Protein AF-A0A9D7FG06-F1 (afdb_monomer_lite)

Sequence (49 aa):
MNTNALYITHQEIADELHTHREVISRLLRTMEEKKMVLLGRHTVELLVD

pLDDT: mean 87.42, std 11.73, range [40.22, 95.5]

Secondary structure (DSSP, 8-state):
----EE---HHHHHHHTTS-HHHHHHHHHHHHHTTSEEEETTEEEE---

Foldseek 3Di:
DDPQKDQAALVRVCVVVVHDSVVSVVVLVVCVVVVQWDDDDSMIGGPDD

Radius of gyration: 10.72 Å; chains: 1; bounding box: 32×18×24 Å

Structure (mmCIF, N/CA/C/O backbone):
data_AF-A0A9D7FG06-F1
#
_entry.id   AF-A0A9D7FG06-F1
#
loop_
_atom_site.group_PDB
_atom_site.id
_atom_site.type_symbol
_atom_site.label_atom_id
_atom_site.label_alt_id
_atom_site.label_comp_id
_atom_site.label_asym_id
_atom_site.label_entity_id
_atom_site.label_seq_id
_atom_site.pdbx_PDB_ins_code
_atom_site.Cartn_x
_atom_site.Cartn_y
_atom_site.Cartn_z
_atom_site.occupancy
_atom_site.B_iso_or_equiv
_atom_site.auth_seq_id
_atom_site.auth_comp_id
_atom_site.auth_asym_id
_atom_site.auth_atom_id
_atom_site.pdbx_PDB_model_num
ATOM 1 N N . MET A 1 1 ? -21.792 -1.079 -4.599 1.00 40.22 1 MET A N 1
ATOM 2 C CA . MET A 1 1 ? -20.748 -1.975 -4.065 1.00 40.22 1 MET A CA 1
ATOM 3 C C . MET A 1 1 ? -19.458 -1.175 -4.087 1.00 40.22 1 MET A C 1
ATOM 5 O O . MET A 1 1 ? -18.928 -0.967 -5.168 1.00 40.22 1 MET A O 1
ATOM 9 N N . ASN A 1 2 ? -19.037 -0.613 -2.952 1.00 49.19 2 ASN A N 1
ATOM 10 C CA . ASN A 1 2 ? -17.766 0.110 -2.879 1.00 49.19 2 ASN A CA 1
ATOM 11 C C . ASN A 1 2 ? -16.655 -0.917 -2.692 1.00 49.19 2 ASN A C 1
ATOM 13 O O . ASN A 1 2 ? -16.467 -1.443 -1.598 1.00 49.19 2 ASN A O 1
ATOM 17 N N . THR A 1 3 ? -15.964 -1.245 -3.776 1.00 57.69 3 THR A N 1
ATOM 18 C CA . THR A 1 3 ? -14.766 -2.074 -3.702 1.00 57.69 3 THR A CA 1
ATOM 19 C C . THR A 1 3 ? -13.607 -1.172 -3.294 1.00 57.69 3 THR A C 1
ATOM 21 O O . THR A 1 3 ? -12.999 -0.523 -4.137 1.00 57.69 3 THR A O 1
ATOM 24 N N . ASN A 1 4 ? -13.324 -1.102 -1.993 1.00 79.94 4 ASN A N 1
ATOM 25 C CA . ASN A 1 4 ? -12.179 -0.354 -1.466 1.00 79.94 4 ASN A CA 1
ATOM 26 C C . ASN A 1 4 ? -10.863 -1.153 -1.570 1.00 79.94 4 ASN A C 1
ATOM 28 O O . ASN A 1 4 ? -9.816 -0.633 -1.209 1.00 79.94 4 ASN A O 1
ATOM 32 N N . ALA A 1 5 ? -10.897 -2.395 -2.068 1.00 84.88 5 ALA A N 1
ATOM 33 C CA . ALA A 1 5 ? -9.731 -3.259 -2.245 1.00 84.88 5 ALA A CA 1
ATOM 34 C C . ALA A 1 5 ? -9.331 -3.381 -3.724 1.00 84.88 5 ALA A C 1
ATOM 36 O O . ALA A 1 5 ? -10.100 -3.859 -4.557 1.00 84.88 5 ALA A O 1
ATOM 37 N N . LEU A 1 6 ? -8.102 -2.988 -4.044 1.00 87.75 6 LEU A N 1
ATOM 38 C CA . LEU A 1 6 ? -7.475 -3.148 -5.351 1.00 87.75 6 LEU A CA 1
ATOM 39 C C . LEU A 1 6 ? -6.601 -4.404 -5.343 1.00 87.75 6 LEU A C 1
ATOM 41 O O . LEU A 1 6 ? -5.670 -4.515 -4.547 1.00 87.75 6 LEU A O 1
ATOM 45 N N . TYR A 1 7 ? -6.878 -5.346 -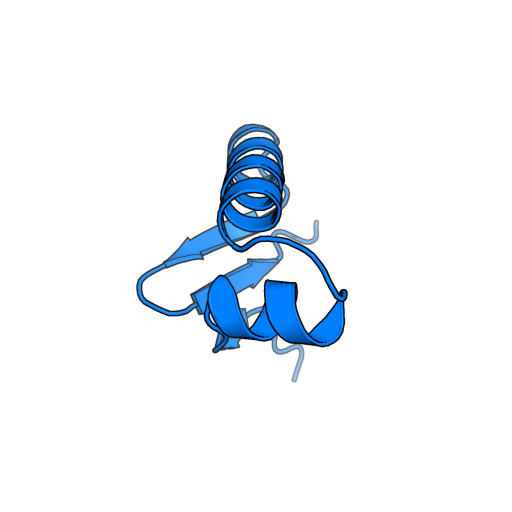6.243 1.00 89.81 7 TYR A N 1
ATOM 46 C CA . TYR A 1 7 ? -6.038 -6.525 -6.471 1.00 89.81 7 TYR A CA 1
ATOM 47 C C . TYR A 1 7 ? -4.975 -6.179 -7.507 1.00 89.81 7 TYR A C 1
ATOM 49 O O . TYR A 1 7 ? -5.183 -6.364 -8.702 1.00 89.81 7 TYR A O 1
ATOM 57 N N . ILE A 1 8 ? -3.870 -5.608 -7.044 1.00 89.75 8 ILE A N 1
ATOM 58 C CA . ILE A 1 8 ? -2.805 -5.108 -7.906 1.00 89.75 8 ILE A CA 1
ATOM 59 C C . ILE A 1 8 ? -1.447 -5.311 -7.237 1.00 89.75 8 ILE A C 1
ATOM 61 O O . ILE A 1 8 ? -1.314 -5.284 -6.008 1.00 89.75 8 ILE A O 1
ATOM 65 N N . THR A 1 9 ? -0.415 -5.526 -8.044 1.00 90.50 9 THR A N 1
ATOM 66 C CA . THR A 1 9 ? 0.962 -5.616 -7.564 1.00 90.50 9 THR A CA 1
ATOM 67 C C . THR A 1 9 ? 1.657 -4.255 -7.554 1.00 90.50 9 THR A C 1
ATOM 69 O O . THR A 1 9 ? 1.363 -3.355 -8.337 1.00 90.50 9 THR A O 1
ATOM 72 N N . HIS A 1 10 ? 2.689 -4.128 -6.715 1.00 88.94 10 HIS A N 1
ATOM 73 C CA . HIS A 1 10 ? 3.587 -2.968 -6.741 1.00 88.94 10 HIS A CA 1
ATOM 74 C C . HIS A 1 10 ? 4.214 -2.717 -8.120 1.00 88.94 10 HIS A C 1
ATOM 76 O O . HIS A 1 10 ? 4.590 -1.589 -8.420 1.00 88.94 10 HIS A O 1
ATOM 82 N N . GLN A 1 11 ? 4.399 -3.777 -8.915 1.00 90.56 11 GLN A N 1
ATOM 83 C CA . GLN A 1 11 ? 5.013 -3.686 -10.233 1.00 90.56 11 GLN A CA 1
ATOM 84 C C . GLN A 1 11 ? 4.038 -3.114 -11.259 1.00 90.56 11 GLN A C 1
ATOM 86 O O . GLN A 1 11 ? 4.448 -2.263 -12.034 1.00 90.56 11 GLN A O 1
ATOM 91 N N . GLU A 1 12 ? 2.771 -3.530 -11.231 1.00 92.88 12 GLU A N 1
ATOM 92 C CA . GLU A 1 12 ? 1.737 -3.008 -12.134 1.00 92.88 12 GLU A CA 1
ATOM 93 C C . GLU A 1 12 ? 1.505 -1.513 -11.911 1.00 92.88 12 GLU A C 1
ATOM 95 O O . GLU A 1 12 ? 1.566 -0.743 -12.860 1.00 92.88 12 GLU A O 1
ATOM 100 N N . ILE A 1 13 ? 1.389 -1.074 -10.652 1.00 91.50 13 ILE A N 1
ATOM 101 C CA . ILE A 1 13 ? 1.277 0.358 -10.323 1.00 91.50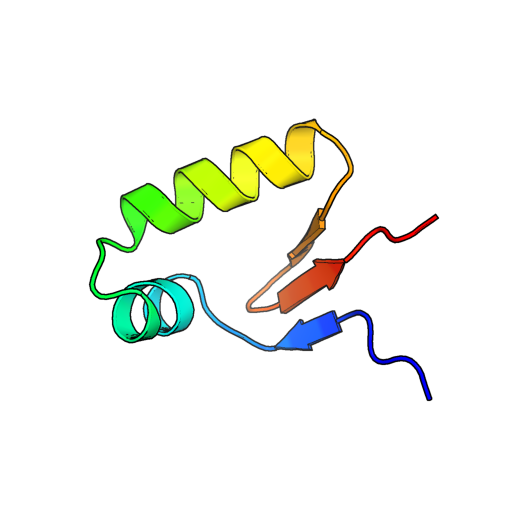 13 ILE A CA 1
ATOM 102 C C . ILE A 1 13 ? 2.500 1.137 -10.831 1.00 91.50 13 ILE A C 1
ATOM 104 O O . ILE A 1 13 ? 2.387 2.271 -11.291 1.00 91.50 13 ILE A O 1
ATOM 108 N N . ALA A 1 14 ? 3.693 0.550 -10.713 1.00 94.06 14 ALA A N 1
ATOM 109 C CA . ALA A 1 14 ? 4.920 1.192 -11.161 1.00 94.06 14 ALA A CA 1
ATOM 110 C C . ALA A 1 14 ? 4.990 1.300 -12.687 1.00 94.06 14 ALA A C 1
ATOM 112 O O . ALA A 1 14 ? 5.440 2.325 -13.190 1.00 94.06 14 ALA A O 1
ATOM 113 N N . ASP A 1 15 ? 4.520 0.277 -13.399 1.00 95.31 15 ASP A N 1
ATOM 114 C CA . ASP A 1 15 ? 4.439 0.263 -14.858 1.00 95.31 15 ASP A CA 1
ATOM 115 C C . ASP A 1 15 ? 3.462 1.338 -15.360 1.00 95.31 15 ASP A C 1
ATOM 117 O O . ASP A 1 15 ? 3.847 2.189 -16.159 1.00 95.31 15 ASP A O 1
ATOM 121 N N . GLU A 1 16 ? 2.256 1.403 -14.781 1.00 92.94 16 GLU A N 1
ATOM 122 C CA . GLU A 1 16 ? 1.237 2.405 -15.132 1.00 92.94 16 GLU A CA 1
ATOM 123 C C . GLU A 1 16 ? 1.683 3.847 -14.852 1.00 92.94 16 GLU A C 1
ATOM 125 O O . GLU A 1 16 ? 1.345 4.774 -15.590 1.00 92.94 16 GLU A O 1
ATOM 130 N N . LEU A 1 17 ? 2.462 4.051 -13.787 1.00 92.56 17 LEU A N 1
ATOM 131 C CA . LEU A 1 17 ? 2.999 5.360 -13.413 1.00 92.56 17 LEU A CA 1
ATOM 132 C C . LEU A 1 17 ? 4.382 5.641 -14.023 1.00 92.56 17 LEU A C 1
ATOM 134 O O . LEU A 1 17 ? 5.004 6.643 -13.663 1.00 92.56 17 LEU A O 1
ATOM 138 N N . HIS A 1 18 ? 4.873 4.775 -14.920 1.00 94.06 18 HIS A N 1
ATOM 139 C CA . HIS A 1 18 ? 6.203 4.846 -15.537 1.00 94.06 18 HIS A CA 1
ATOM 140 C C . HIS A 1 18 ? 7.324 5.146 -14.526 1.00 94.06 18 HIS A C 1
ATOM 142 O O . HIS A 1 18 ? 8.170 6.022 -14.718 1.00 94.06 18 HIS A O 1
ATOM 148 N N . THR A 1 19 ? 7.317 4.422 -13.410 1.00 94.25 19 THR A N 1
ATOM 149 C CA . THR A 1 19 ? 8.258 4.588 -12.303 1.00 94.25 19 THR A CA 1
ATOM 150 C C . THR A 1 19 ? 8.813 3.242 -11.843 1.00 94.25 19 THR A C 1
ATOM 152 O O . THR A 1 19 ? 8.493 2.180 -12.372 1.00 94.25 19 THR A O 1
ATOM 155 N N . HIS A 1 20 ? 9.689 3.262 -10.844 1.00 94.88 20 HIS A N 1
ATOM 156 C CA . HIS A 1 20 ? 10.267 2.045 -10.293 1.00 94.88 20 HIS A CA 1
ATOM 1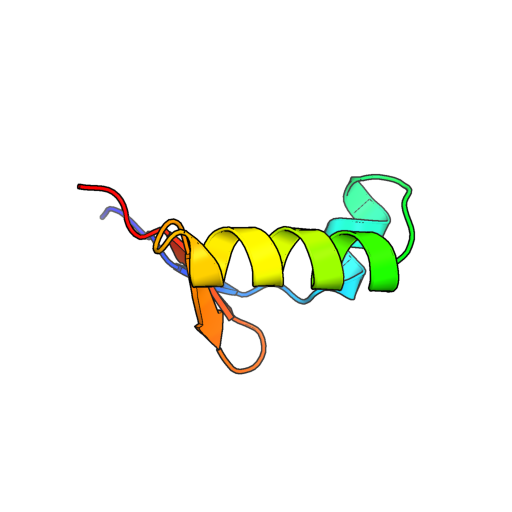57 C C . HIS A 1 20 ? 9.378 1.448 -9.200 1.00 94.88 20 HIS A C 1
ATOM 159 O O . HIS A 1 20 ? 8.886 2.157 -8.318 1.00 94.88 20 HIS A O 1
ATOM 165 N N . ARG A 1 21 ? 9.280 0.111 -9.177 1.00 93.25 21 ARG A N 1
ATOM 166 C CA . ARG A 1 21 ? 8.589 -0.651 -8.121 1.00 93.25 21 ARG A CA 1
ATOM 167 C C . ARG A 1 21 ? 9.014 -0.225 -6.718 1.00 93.25 21 ARG A C 1
ATOM 169 O O . ARG A 1 21 ? 8.187 -0.165 -5.820 1.00 93.25 21 ARG A O 1
ATOM 176 N N . GLU A 1 22 ? 10.295 0.086 -6.524 1.00 95.50 22 GLU A N 1
ATOM 177 C CA . GLU A 1 22 ? 10.814 0.523 -5.226 1.00 95.50 22 GLU A CA 1
ATOM 178 C C . GLU A 1 22 ? 10.238 1.873 -4.774 1.00 95.50 22 GLU A C 1
ATOM 180 O O . GLU A 1 22 ? 9.925 2.038 -3.594 1.00 95.50 22 GLU A O 1
ATOM 185 N N . VAL A 1 23 ? 10.027 2.810 -5.704 1.00 94.75 23 VAL A N 1
ATOM 186 C CA . VAL A 1 23 ? 9.399 4.110 -5.419 1.00 94.75 23 VAL A CA 1
ATOM 187 C C . VAL A 1 23 ? 7.951 3.900 -4.982 1.00 94.75 23 VAL A C 1
ATOM 189 O O . VAL A 1 23 ? 7.541 4.429 -3.950 1.00 94.75 23 VAL A O 1
ATOM 192 N N . ILE A 1 24 ? 7.208 3.058 -5.703 1.00 94.25 24 ILE A N 1
ATOM 193 C CA . ILE A 1 24 ? 5.825 2.710 -5.356 1.00 94.25 24 ILE A CA 1
ATOM 194 C C . ILE A 1 24 ? 5.740 1.964 -4.027 1.00 94.25 24 ILE A C 1
ATOM 196 O O . ILE A 1 24 ? 4.910 2.307 -3.192 1.00 94.25 24 ILE A O 1
ATOM 200 N N . SER A 1 25 ? 6.616 0.987 -3.780 1.00 91.88 25 SER A N 1
ATOM 201 C CA . SER A 1 25 ? 6.658 0.275 -2.499 1.00 91.88 25 SER A CA 1
ATOM 202 C C . SER A 1 25 ? 6.937 1.223 -1.330 1.00 91.88 25 SER A C 1
ATOM 204 O O . SER A 1 25 ? 6.297 1.103 -0.289 1.00 91.88 25 SER A O 1
ATOM 206 N N . ARG A 1 26 ? 7.844 2.196 -1.489 1.00 94.44 26 ARG A N 1
ATOM 207 C CA . ARG A 1 26 ? 8.100 3.221 -0.463 1.00 94.44 26 ARG A CA 1
ATOM 208 C C . ARG A 1 26 ? 6.888 4.124 -0.236 1.00 94.44 26 ARG A C 1
ATOM 210 O O . ARG A 1 26 ? 6.545 4.399 0.914 1.00 94.44 26 ARG A O 1
ATOM 217 N N . LEU A 1 27 ? 6.238 4.558 -1.316 1.00 93.00 27 LEU A N 1
ATOM 218 C CA . LEU A 1 27 ? 5.046 5.402 -1.257 1.00 93.00 27 LEU A CA 1
ATOM 219 C C . LEU A 1 27 ? 3.900 4.689 -0.532 1.00 93.00 27 LEU A C 1
ATOM 221 O O . LEU A 1 27 ? 3.376 5.213 0.446 1.00 93.00 27 LEU A O 1
ATOM 225 N N . LEU A 1 28 ? 3.565 3.474 -0.964 1.00 91.88 28 LEU A N 1
ATOM 226 C CA . LEU A 1 28 ? 2.494 2.676 -0.374 1.00 91.88 28 LEU A CA 1
ATOM 227 C C . LEU A 1 28 ? 2.761 2.348 1.094 1.00 91.88 28 LEU A C 1
ATOM 229 O O . LEU A 1 28 ? 1.851 2.443 1.910 1.00 91.88 28 LEU A O 1
ATOM 233 N N . ARG A 1 29 ? 4.015 2.066 1.463 1.00 92.75 29 ARG A N 1
ATOM 234 C CA . ARG A 1 29 ? 4.391 1.869 2.868 1.00 92.75 29 ARG A CA 1
ATOM 235 C C . ARG A 1 29 ? 4.186 3.131 3.705 1.00 92.75 29 ARG A C 1
ATOM 237 O O . ARG A 1 29 ? 3.647 3.054 4.799 1.00 92.75 29 ARG A O 1
ATOM 244 N N . THR A 1 30 ? 4.540 4.296 3.163 1.00 94.00 30 THR A N 1
ATOM 245 C CA . THR A 1 30 ? 4.297 5.589 3.828 1.00 94.00 30 THR A CA 1
ATOM 246 C C . THR A 1 30 ? 2.797 5.855 3.999 1.00 94.00 30 THR A C 1
ATOM 248 O O . THR A 1 30 ? 2.367 6.424 5.000 1.00 94.00 30 THR A O 1
ATOM 251 N N . MET A 1 31 ? 1.983 5.463 3.018 1.00 92.31 31 MET A N 1
ATOM 252 C CA . MET A 1 31 ? 0.525 5.579 3.089 1.00 92.31 31 MET A CA 1
ATOM 253 C C . MET A 1 31 ? -0.073 4.611 4.121 1.00 92.31 31 MET A C 1
ATOM 255 O O . MET A 1 31 ? -1.007 4.991 4.826 1.00 92.31 31 MET A O 1
ATOM 259 N N . GLU A 1 32 ? 0.481 3.405 4.255 1.00 92.06 32 GLU A N 1
ATOM 260 C CA . GLU A 1 32 ? 0.090 2.435 5.285 1.00 92.06 32 GLU A CA 1
ATOM 261 C C . GLU A 1 32 ? 0.401 2.954 6.694 1.00 92.06 32 GLU A C 1
ATOM 263 O O . GLU A 1 32 ? -0.466 2.939 7.566 1.00 92.06 32 GLU A O 1
ATOM 268 N N . GLU A 1 33 ? 1.591 3.527 6.905 1.00 93.50 33 GLU A N 1
ATOM 269 C CA . GLU A 1 33 ? 1.971 4.159 8.179 1.00 93.50 33 GLU A CA 1
ATOM 270 C C . GLU A 1 33 ? 1.034 5.315 8.560 1.00 93.50 33 GLU A C 1
ATOM 272 O O . GLU A 1 33 ? 0.734 5.531 9.736 1.00 93.50 33 GLU A O 1
ATOM 277 N N . LYS A 1 34 ? 0.524 6.039 7.560 1.00 93.62 34 LYS A N 1
ATOM 278 C CA . LYS A 1 34 ? -0.467 7.109 7.733 1.00 93.62 34 LYS A CA 1
ATOM 279 C C . LYS A 1 34 ? -1.902 6.598 7.884 1.00 93.62 34 LYS A C 1
ATOM 281 O O . LYS A 1 34 ? -2.812 7.419 7.955 1.00 93.62 34 LYS A O 1
ATOM 286 N N . LYS A 1 35 ? -2.112 5.277 7.933 1.00 91.00 35 LYS A N 1
ATOM 287 C CA . LYS A 1 35 ? -3.432 4.625 7.964 1.00 91.00 35 LYS A CA 1
ATOM 288 C C . LYS A 1 35 ? -4.343 5.048 6.808 1.00 91.00 35 LYS A C 1
ATOM 290 O O . LYS A 1 35 ? -5.555 5.095 6.966 1.00 91.00 35 LYS A O 1
ATOM 295 N N . MET A 1 36 ? -3.760 5.366 5.652 1.00 89.62 36 MET A N 1
ATOM 296 C CA . MET A 1 36 ? -4.510 5.695 4.436 1.00 89.62 36 MET A CA 1
ATOM 297 C C . MET A 1 36 ? -4.832 4.440 3.621 1.00 89.62 36 MET A C 1
ATOM 299 O O . MET A 1 36 ? -5.839 4.393 2.918 1.00 89.62 36 MET A O 1
ATOM 303 N N . VAL A 1 37 ? -3.957 3.433 3.688 1.00 91.44 37 VAL A N 1
ATOM 304 C CA . VAL A 1 37 ? -4.100 2.165 2.964 1.00 91.44 37 VAL A CA 1
ATOM 305 C C . VAL A 1 37 ? -3.682 0.988 3.837 1.00 91.44 37 VAL A C 1
ATOM 307 O O . VAL A 1 37 ? -2.947 1.164 4.804 1.00 91.44 37 VAL A O 1
ATOM 310 N N . LEU A 1 38 ? -4.113 -0.213 3.472 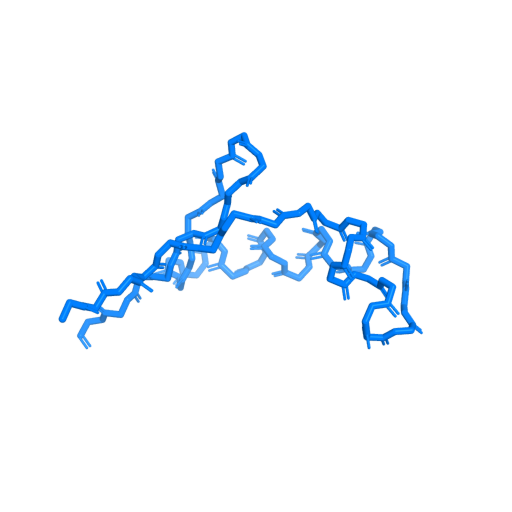1.00 89.88 38 LEU A N 1
ATOM 311 C CA . LEU A 1 38 ? -3.670 -1.477 4.045 1.00 89.88 38 LEU A CA 1
ATOM 312 C C . LEU A 1 38 ? -3.062 -2.333 2.929 1.00 89.88 38 LEU A C 1
ATOM 314 O O . LEU A 1 38 ? -3.729 -2.608 1.929 1.00 89.88 38 LEU A O 1
ATOM 318 N N . LEU A 1 39 ? -1.805 -2.755 3.076 1.00 90.94 39 LEU A N 1
ATOM 319 C CA . LEU A 1 39 ? -1.154 -3.619 2.092 1.00 90.94 39 LEU A CA 1
ATOM 320 C C . LEU A 1 39 ? -1.336 -5.092 2.475 1.00 90.94 39 LEU A C 1
ATOM 322 O O . LEU A 1 39 ? -1.071 -5.510 3.601 1.00 90.94 39 LEU A O 1
ATOM 326 N N . GLY A 1 40 ? -1.769 -5.900 1.512 1.00 86.00 40 GLY A N 1
ATOM 327 C CA . GLY A 1 40 ? -1.903 -7.348 1.625 1.00 86.00 40 GLY A CA 1
ATOM 328 C C . GLY A 1 40 ? -1.118 -8.086 0.540 1.00 86.00 40 GLY A C 1
ATOM 329 O O . GLY A 1 40 ? -0.371 -7.505 -0.254 1.00 86.00 40 GLY A O 1
ATOM 330 N N . ARG A 1 41 ? -1.263 -9.414 0.487 1.00 82.81 41 ARG A N 1
ATOM 331 C CA . ARG A 1 41 ? -0.604 -10.229 -0.542 1.00 82.81 41 ARG A CA 1
ATOM 332 C C . ARG A 1 41 ? -1.272 -9.980 -1.899 1.00 82.81 41 ARG A C 1
ATOM 334 O O . ARG A 1 41 ? -2.308 -10.568 -2.181 1.00 82.81 41 ARG A O 1
ATOM 341 N N . HIS A 1 42 ?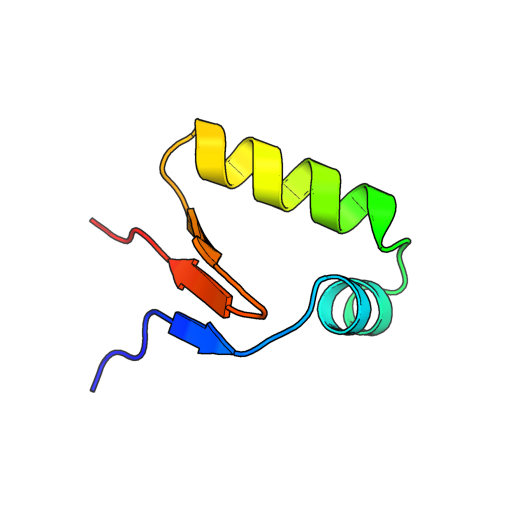 -0.633 -9.152 -2.728 1.00 86.25 42 HIS A N 1
ATOM 342 C CA . HIS A 1 42 ? -1.156 -8.684 -4.024 1.00 86.25 42 HIS A CA 1
ATOM 343 C C . HIS A 1 42 ? -2.455 -7.870 -3.913 1.00 86.25 42 HIS A C 1
ATOM 345 O O . HIS A 1 42 ? -3.274 -7.875 -4.831 1.00 86.25 42 HIS A O 1
ATOM 351 N N . THR A 1 43 ? -2.653 -7.188 -2.784 1.00 88.19 43 THR A N 1
ATOM 352 C CA . THR A 1 43 ? -3.823 -6.342 -2.547 1.00 88.19 43 THR A CA 1
ATOM 353 C C . THR A 1 43 ? -3.439 -5.030 -1.882 1.00 88.19 43 THR A C 1
ATOM 355 O O . THR A 1 43 ? -2.540 -4.988 -1.044 1.00 88.19 43 THR A O 1
ATOM 358 N N . VAL A 1 44 ? -4.141 -3.962 -2.248 1.00 90.81 44 VAL A N 1
ATOM 359 C CA . VAL A 1 44 ? -4.068 -2.640 -1.622 1.00 90.81 44 VAL A CA 1
ATOM 360 C C . VAL A 1 44 ? -5.487 -2.228 -1.261 1.00 90.81 44 VAL A C 1
ATOM 362 O O . VAL A 1 44 ? -6.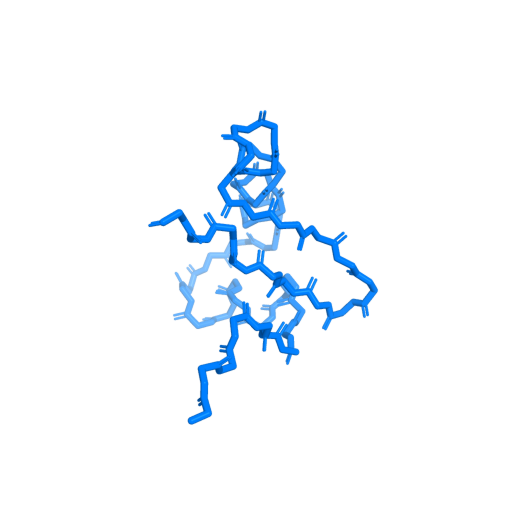322 -2.061 -2.143 1.00 90.81 44 VAL A O 1
ATOM 365 N N . GLU A 1 45 ? -5.776 -2.078 0.024 1.00 91.06 45 GLU A N 1
ATOM 366 C CA . GLU A 1 45 ? -7.092 -1.666 0.511 1.00 91.06 45 GLU A CA 1
ATOM 367 C C . GLU A 1 45 ? -7.059 -0.201 0.945 1.00 91.06 45 GLU A C 1
ATOM 369 O O . GLU A 1 45 ? -6.149 0.221 1.651 1.00 91.06 45 GLU A O 1
ATOM 374 N N . LEU A 1 46 ? -8.023 0.597 0.498 1.00 89.62 46 LEU A N 1
ATOM 375 C CA . LEU A 1 46 ? -8.168 2.002 0.856 1.00 89.62 46 LEU A CA 1
ATOM 376 C C . LEU A 1 46 ? -8.927 2.112 2.180 1.00 89.62 46 LEU A C 1
ATOM 378 O O . LEU A 1 46 ? -10.066 1.654 2.296 1.00 89.62 46 LEU A O 1
ATOM 382 N N . LEU A 1 47 ? -8.308 2.771 3.156 1.00 87.56 47 LEU A N 1
ATOM 383 C CA . LEU A 1 47 ? -8.933 3.124 4.425 1.00 87.56 47 LEU A CA 1
ATOM 384 C C . LEU A 1 47 ? -9.582 4.504 4.246 1.00 87.56 47 LEU A C 1
ATOM 386 O O . LEU A 1 47 ? -8.982 5.534 4.540 1.00 87.56 47 LEU A O 1
ATOM 390 N N . VAL A 1 48 ? -10.771 4.522 3.643 1.00 71.19 48 VAL A N 1
ATOM 391 C CA . VAL A 1 48 ? -11.620 5.720 3.539 1.00 71.19 48 VAL A CA 1
ATOM 392 C C . VAL A 1 48 ? -12.509 5.790 4.779 1.00 71.19 48 VAL A C 1
ATOM 394 O O . VAL A 1 48 ? -13.261 4.847 5.027 1.00 71.19 48 VAL A O 1
ATOM 397 N N . ASP A 1 49 ? -12.387 6.883 5.534 1.00 58.59 49 ASP A N 1
ATOM 398 C CA . ASP A 1 49 ? -13.326 7.285 6.595 1.00 58.59 49 ASP A CA 1
ATOM 399 C C . ASP A 1 49 ? -14.532 8.015 5.975 1.00 58.59 49 ASP A C 1
ATOM 401 O O . ASP A 1 49 ? -14.304 8.847 5.059 1.00 58.59 49 ASP A O 1
#